Protein AF-A0A480A8G5-F1 (afdb_monomer_lite)

Foldseek 3Di:
DDDDDDDDDDDDDPPPPPPPDPDPPPPVVVVVVVVVVVVVVVVVVVVVVVVVVVVVVVVVVPPVVVVVVVVVVVVVVVVVVVVVVVVVVVVVVCLCPDPVNVQVCCCVPVVDHDPPDDDDDDDDPVVVVVVVVVPDD

Sequence (137 aa):
MNAFQPSKPPLQPPVKPTRTAPRPKKHLHQRSYQIMALETSAKITVNLVIITAAVSALSQLMPYHRLQQDKLREIRTEVKLMQGRVDDLRTEFSRNFDPSQANSIRQEQSYRFAPSQLPVVLINPDTKDTERSNSTP

pLDDT: mean 76.67, std 14.43, range [41.81, 97.88]

Radius of gyration: 59.33 Å; chains: 1; bounding box: 92×68×181 Å

Secondary structure (DSSP, 8-state):
-------PPP-PPP------PPP--HHHHHHHHHHHHHHHHHHHHHHHHHHHHHHHHHHHHHHHHHHHHHHHHHHHHHHHHHHHHHHHHHHHHHHHT-TTTHHHHHHHHH----TT--------GGGHHHHHTTS--

Organism: NCBI:txid531300

Structure (mmCIF, N/CA/C/O backbone):
data_AF-A0A480A8G5-F1
#
_entry.id   AF-A0A480A8G5-F1
#
loop_
_atom_site.group_PDB
_atom_site.id
_atom_site.type_symbol
_atom_site.label_atom_id
_atom_site.label_alt_id
_atom_site.label_comp_id
_atom_site.label_asym_id
_atom_site.label_entity_id
_atom_site.label_seq_id
_atom_site.pdbx_PDB_ins_code
_atom_site.Cartn_x
_atom_site.Cartn_y
_atom_site.Cartn_z
_atom_site.occupancy
_atom_site.B_iso_or_equiv
_atom_site.auth_seq_id
_atom_site.auth_comp_id
_atom_site.auth_asym_id
_atom_site.auth_atom_id
_atom_site.pdbx_PDB_model_num
ATOM 1 N N . MET A 1 1 ? 49.115 18.104 -123.033 1.00 42.91 1 MET A N 1
ATOM 2 C CA . MET A 1 1 ? 49.741 18.804 -121.892 1.00 42.91 1 MET A CA 1
ATOM 3 C C . MET A 1 1 ? 48.679 18.998 -120.814 1.00 42.91 1 MET A C 1
ATOM 5 O O . MET A 1 1 ? 47.657 19.597 -121.101 1.00 42.91 1 MET A O 1
ATOM 9 N N . ASN A 1 2 ? 48.926 18.399 -119.646 1.00 51.47 2 ASN A N 1
ATOM 10 C CA . ASN A 1 2 ? 48.391 18.646 -118.296 1.00 51.47 2 ASN A CA 1
ATOM 11 C C . ASN A 1 2 ? 46.869 18.757 -118.070 1.00 51.47 2 ASN A C 1
ATOM 13 O O . ASN A 1 2 ? 46.270 19.817 -118.216 1.00 51.47 2 ASN A O 1
ATOM 17 N N . ALA A 1 3 ? 46.290 17.665 -117.559 1.00 58.62 3 ALA A N 1
ATOM 18 C CA . ALA A 1 3 ? 45.042 17.673 -116.804 1.00 58.62 3 ALA A CA 1
ATOM 19 C C . ALA A 1 3 ? 45.349 18.015 -115.336 1.00 58.62 3 ALA A C 1
ATOM 21 O O . ALA A 1 3 ? 45.999 17.238 -114.638 1.00 58.62 3 ALA A O 1
ATOM 22 N N . PHE A 1 4 ? 44.902 19.179 -114.865 1.00 57.91 4 PHE A N 1
ATOM 23 C CA . PHE A 1 4 ? 44.980 19.533 -113.449 1.00 57.91 4 PHE A CA 1
ATOM 24 C C . PHE A 1 4 ? 43.796 18.908 -112.709 1.00 57.91 4 PHE A C 1
ATOM 26 O O . PHE A 1 4 ? 42.651 19.328 -112.852 1.00 57.91 4 PHE A O 1
ATOM 33 N N . GLN A 1 5 ? 44.087 17.863 -111.942 1.00 69.19 5 GLN A N 1
ATOM 34 C CA . GLN A 1 5 ? 43.155 17.224 -111.024 1.00 69.19 5 GLN A CA 1
ATOM 35 C C . GLN A 1 5 ? 43.094 18.066 -109.733 1.00 69.19 5 GLN A C 1
ATOM 37 O O . GLN A 1 5 ? 44.150 18.374 -109.177 1.00 69.19 5 GLN A O 1
ATOM 42 N N . PRO A 1 6 ? 41.911 18.473 -109.238 1.00 64.00 6 PRO A N 1
ATOM 43 C CA . PRO A 1 6 ? 41.821 19.254 -108.010 1.00 64.00 6 PRO A CA 1
ATOM 44 C C . PRO A 1 6 ? 42.151 18.374 -106.798 1.00 64.00 6 PRO A C 1
ATOM 46 O O . PRO A 1 6 ? 41.527 17.334 -106.572 1.00 64.00 6 PRO A O 1
ATOM 49 N N . SER A 1 7 ? 43.134 18.796 -106.004 1.00 60.53 7 SER A N 1
ATOM 50 C CA . SER A 1 7 ? 43.499 18.163 -104.740 1.00 60.53 7 SER A CA 1
ATOM 51 C C . SER A 1 7 ? 42.382 18.365 -103.712 1.00 60.53 7 SER A C 1
ATOM 53 O O . SER A 1 7 ? 42.146 19.459 -103.204 1.00 60.53 7 SER A O 1
ATOM 55 N N . LYS A 1 8 ? 41.663 17.282 -103.400 1.00 62.41 8 LYS A N 1
ATOM 56 C CA . LYS A 1 8 ? 40.734 17.224 -102.264 1.00 62.41 8 LYS A CA 1
ATOM 57 C C . LYS A 1 8 ? 41.528 17.428 -100.961 1.00 62.41 8 LYS A C 1
ATOM 59 O O . LYS A 1 8 ? 42.503 16.703 -100.756 1.00 62.41 8 LYS A O 1
ATOM 64 N N . PRO A 1 9 ? 41.131 18.349 -100.065 1.00 66.88 9 PRO A N 1
ATOM 65 C CA . PRO A 1 9 ? 41.756 18.450 -98.752 1.00 66.88 9 PRO A CA 1
ATOM 66 C C . PRO A 1 9 ? 41.458 17.180 -97.933 1.00 66.88 9 PRO A C 1
ATOM 68 O O . PRO A 1 9 ? 40.360 16.622 -98.053 1.00 66.88 9 PRO A O 1
ATOM 71 N N . PRO A 1 10 ? 42.402 16.692 -97.108 1.00 65.19 10 PRO A N 1
ATOM 72 C CA . PRO A 1 10 ? 42.164 15.510 -96.295 1.00 65.19 10 PRO A CA 1
ATOM 73 C C . PRO A 1 10 ? 41.097 15.814 -95.237 1.00 65.19 10 PRO A C 1
ATOM 75 O O . PRO A 1 10 ? 41.233 16.734 -94.431 1.00 65.19 10 PRO A O 1
ATOM 78 N N . LEU A 1 11 ? 40.026 15.019 -95.245 1.00 64.31 11 LEU A N 1
ATOM 79 C CA . LEU A 1 11 ? 39.023 14.985 -94.186 1.00 64.31 11 LEU A CA 1
ATOM 80 C C . LEU A 1 11 ? 39.702 14.523 -92.892 1.00 64.31 11 LEU A C 1
ATOM 82 O O . LEU A 1 11 ? 40.061 13.355 -92.751 1.00 64.31 11 LEU A O 1
ATOM 86 N N . GLN A 1 12 ? 39.889 15.448 -91.953 1.00 66.12 12 GLN A N 1
ATOM 87 C CA . GLN A 1 12 ? 40.293 15.109 -90.594 1.00 66.12 12 GLN A CA 1
ATOM 88 C C . GLN A 1 12 ? 39.174 14.269 -89.953 1.00 66.12 12 GLN A C 1
ATOM 90 O O . GLN A 1 12 ? 38.008 14.673 -90.008 1.00 66.12 12 GLN A O 1
ATOM 95 N N . PRO A 1 13 ? 39.476 13.102 -89.361 1.00 67.06 13 PRO A N 1
ATOM 96 C CA . PRO A 1 13 ? 38.468 12.341 -88.640 1.00 67.06 13 PRO A CA 1
ATOM 97 C C . PRO A 1 13 ? 37.995 13.145 -87.418 1.00 67.06 13 PRO A C 1
ATOM 99 O O . PRO A 1 13 ? 38.814 13.782 -86.750 1.00 67.06 13 PRO A O 1
ATOM 102 N N . PRO A 1 14 ? 36.692 13.125 -87.086 1.00 59.59 14 PRO A N 1
ATOM 103 C CA . PRO A 1 14 ? 36.190 13.821 -85.913 1.00 59.59 14 PRO A CA 1
ATOM 104 C C . PRO A 1 14 ? 36.832 13.223 -84.659 1.00 59.59 14 PRO A C 1
ATOM 106 O O . PRO A 1 14 ? 36.701 12.026 -84.385 1.00 59.59 14 PRO A O 1
ATOM 109 N N . VAL A 1 15 ? 37.529 14.064 -83.892 1.00 65.25 15 VAL A N 1
ATOM 110 C CA . VAL A 1 15 ? 38.024 13.725 -82.556 1.00 65.25 15 VAL A CA 1
ATOM 111 C C . VAL A 1 15 ? 36.802 13.393 -81.704 1.00 65.25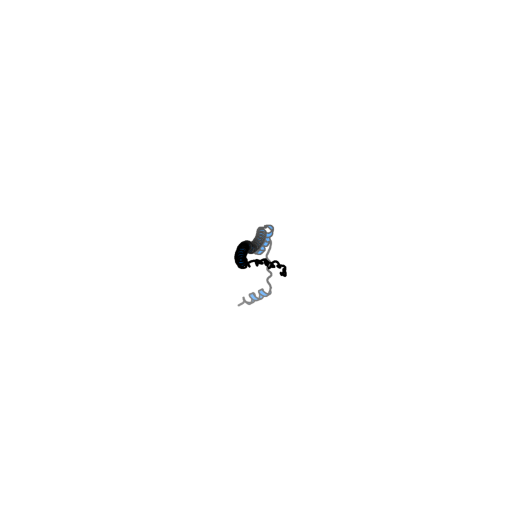 15 VAL A C 1
ATOM 113 O O . VAL A 1 15 ? 36.029 14.269 -81.318 1.00 65.25 15 VAL A O 1
ATOM 116 N N . LYS A 1 16 ? 36.577 12.098 -81.468 1.00 64.75 16 LYS A N 1
ATOM 117 C CA . LYS A 1 16 ? 35.507 11.621 -80.592 1.00 64.75 16 LYS A CA 1
ATOM 118 C C . LYS A 1 16 ? 35.736 12.225 -79.202 1.00 64.75 16 LYS A C 1
ATOM 120 O O . LYS A 1 16 ? 36.847 12.090 -78.687 1.00 64.75 16 LYS A O 1
ATOM 125 N N . PRO A 1 17 ? 34.731 12.841 -78.557 1.00 60.56 17 PRO A N 1
ATOM 126 C CA . PRO A 1 17 ? 34.866 13.201 -77.158 1.00 60.56 17 PRO A CA 1
ATOM 127 C C . PRO A 1 17 ? 35.022 11.901 -76.372 1.00 60.56 17 PRO A C 1
ATOM 129 O O . PRO A 1 17 ? 34.110 11.070 -76.328 1.00 60.56 17 PRO A O 1
ATOM 132 N N . THR A 1 18 ? 36.197 11.697 -75.784 1.00 59.97 18 THR A N 1
ATOM 133 C CA . THR A 1 18 ? 36.427 10.628 -74.818 1.00 59.97 18 THR A CA 1
ATOM 134 C C . THR A 1 18 ? 35.454 10.851 -73.667 1.00 59.97 18 THR A C 1
ATOM 136 O O . THR A 1 18 ? 35.682 11.692 -72.801 1.00 59.97 18 THR A O 1
ATOM 139 N N . ARG A 1 19 ? 34.324 10.133 -73.675 1.00 61.38 19 ARG A N 1
ATOM 140 C CA . ARG A 1 19 ? 33.418 10.054 -72.529 1.00 61.38 19 ARG A CA 1
ATOM 141 C C . ARG A 1 19 ? 34.216 9.455 -71.379 1.00 61.38 19 ARG A C 1
ATOM 143 O O . ARG A 1 19 ? 34.440 8.247 -71.332 1.00 61.38 19 ARG A O 1
ATOM 150 N N . THR A 1 20 ? 34.651 10.301 -70.457 1.00 63.09 20 THR A N 1
ATOM 151 C CA . THR A 1 20 ? 35.141 9.871 -69.155 1.00 63.09 20 THR A CA 1
ATOM 152 C C . THR A 1 20 ? 33.960 9.244 -68.424 1.00 63.09 20 THR A C 1
ATOM 154 O O . THR A 1 20 ? 33.071 9.924 -67.916 1.00 63.09 20 THR A O 1
ATOM 157 N N . ALA A 1 21 ? 33.888 7.914 -68.441 1.00 66.19 21 ALA A N 1
ATOM 158 C CA . ALA A 1 21 ? 32.915 7.196 -67.635 1.00 66.19 21 ALA A CA 1
ATOM 159 C C . ALA A 1 21 ? 33.125 7.592 -66.159 1.00 66.19 21 ALA A C 1
ATOM 161 O O . ALA A 1 21 ? 34.271 7.581 -65.692 1.00 66.19 21 ALA A O 1
ATOM 162 N N . PRO A 1 22 ? 32.068 7.962 -65.410 1.00 62.22 22 PRO A N 1
ATOM 163 C CA . PRO A 1 22 ? 32.210 8.273 -63.998 1.00 62.22 22 PRO A CA 1
ATOM 164 C C . PRO A 1 22 ? 32.736 7.029 -63.282 1.00 62.22 22 PRO A C 1
ATOM 166 O O . PRO A 1 22 ? 32.098 5.976 -63.268 1.00 62.22 22 PRO A O 1
ATOM 169 N N .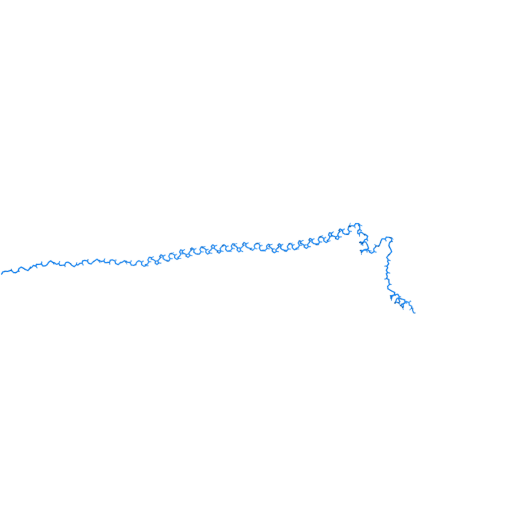 ARG A 1 23 ? 33.939 7.141 -62.713 1.00 64.25 23 ARG A N 1
ATOM 170 C CA . ARG A 1 23 ? 34.580 6.062 -61.958 1.00 64.25 23 ARG A CA 1
ATOM 171 C C . ARG A 1 23 ? 33.649 5.665 -60.804 1.00 64.25 23 ARG A C 1
ATOM 173 O O . ARG A 1 23 ? 33.354 6.523 -59.968 1.00 64.25 23 ARG A O 1
ATOM 180 N N . PRO A 1 24 ? 33.184 4.406 -60.718 1.00 60.78 24 PRO A N 1
ATOM 181 C CA . PRO A 1 24 ? 32.256 4.001 -59.675 1.00 60.78 24 PRO A CA 1
ATOM 182 C C . PRO A 1 24 ? 32.975 4.041 -58.324 1.00 60.78 24 P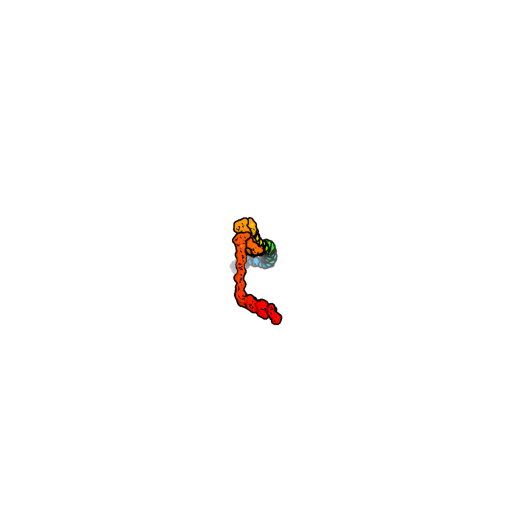RO A C 1
ATOM 184 O O . PRO A 1 24 ? 33.769 3.163 -57.993 1.00 60.78 24 PRO A O 1
ATOM 187 N N . LYS A 1 25 ? 32.692 5.065 -57.514 1.00 61.50 25 LYS A N 1
ATOM 188 C CA . LYS A 1 25 ? 33.157 5.172 -56.123 1.00 61.50 25 LYS A CA 1
ATOM 189 C C . LYS A 1 25 ? 32.347 4.231 -55.211 1.00 61.50 25 LYS A C 1
ATOM 191 O O . LYS A 1 25 ? 31.800 4.653 -54.200 1.00 61.50 25 LYS A O 1
ATOM 196 N N . LYS A 1 26 ? 32.241 2.944 -55.562 1.00 61.88 26 LYS A N 1
ATOM 197 C CA . LYS A 1 26 ? 31.426 1.954 -54.825 1.00 61.88 26 LYS A CA 1
ATOM 198 C C . LYS A 1 26 ? 31.937 1.701 -53.398 1.00 61.88 26 LYS A C 1
ATOM 200 O O . LYS A 1 26 ? 31.148 1.453 -52.495 1.00 61.88 26 LYS A O 1
ATOM 205 N N . HIS A 1 27 ? 33.246 1.809 -53.177 1.00 62.31 27 HIS A N 1
ATOM 206 C CA . HIS A 1 27 ? 33.885 1.400 -51.918 1.00 62.31 27 HIS A CA 1
ATOM 207 C C . HIS A 1 27 ? 33.799 2.449 -50.796 1.00 62.31 27 HIS A C 1
ATOM 209 O O . HIS A 1 27 ? 33.887 2.098 -49.621 1.00 62.31 27 HIS A O 1
ATOM 215 N N . LEU A 1 28 ? 33.605 3.729 -51.138 1.00 66.62 28 LEU A N 1
ATOM 216 C CA . LEU A 1 28 ? 33.465 4.798 -50.140 1.00 66.62 28 LEU A CA 1
ATOM 217 C C . LEU A 1 28 ? 32.123 4.700 -49.408 1.00 66.62 28 LEU A C 1
ATOM 219 O O . LEU A 1 28 ? 32.080 4.836 -48.189 1.00 66.62 28 LEU A O 1
ATOM 223 N N . HIS A 1 29 ? 31.054 4.376 -50.141 1.00 68.12 29 HIS A N 1
ATOM 224 C CA . HIS A 1 29 ? 29.723 4.203 -49.565 1.00 68.12 29 HIS A CA 1
ATOM 225 C C . HIS A 1 29 ? 29.651 3.006 -48.610 1.00 68.12 29 HIS A C 1
ATOM 227 O O . HIS A 1 29 ? 29.019 3.082 -47.565 1.00 68.12 29 HIS A O 1
ATOM 233 N N . GLN A 1 30 ? 30.343 1.905 -48.913 1.00 74.31 30 GLN A N 1
ATOM 234 C CA . GLN A 1 30 ? 30.326 0.727 -48.043 1.00 74.31 30 GLN A CA 1
ATOM 235 C C . GLN A 1 30 ? 30.956 1.011 -46.670 1.00 74.31 30 GLN A C 1
ATOM 237 O O . GLN A 1 30 ? 30.391 0.625 -45.648 1.00 74.31 30 GLN A O 1
ATOM 242 N N . ARG A 1 31 ? 32.078 1.747 -46.630 1.00 76.56 31 ARG A N 1
ATOM 243 C CA . ARG A 1 31 ? 32.671 2.200 -45.361 1.00 76.56 31 ARG A CA 1
ATOM 244 C C . ARG A 1 31 ? 31.780 3.211 -44.640 1.00 76.56 31 ARG A C 1
ATOM 246 O O . ARG A 1 31 ? 31.648 3.111 -43.425 1.00 76.56 31 ARG A O 1
ATOM 253 N N . SER A 1 32 ? 31.128 4.134 -45.353 1.00 81.62 32 SER A N 1
ATOM 254 C CA . SER A 1 32 ? 30.213 5.085 -44.706 1.00 81.62 32 SER A CA 1
ATOM 255 C C . SER A 1 32 ? 28.998 4.394 -44.088 1.00 81.62 32 SER A C 1
ATOM 257 O O . SER A 1 32 ? 28.608 4.758 -42.986 1.00 81.62 32 SER A O 1
ATOM 259 N N . TYR A 1 33 ? 28.437 3.364 -44.733 1.00 85.81 33 TYR A N 1
ATOM 260 C CA . TYR A 1 33 ? 27.341 2.576 -44.154 1.00 85.81 33 TYR A CA 1
ATOM 261 C C . TYR A 1 33 ? 27.777 1.787 -42.916 1.00 85.81 33 TYR A C 1
ATOM 263 O O . TYR A 1 33 ? 27.018 1.716 -41.956 1.00 85.81 33 TYR A O 1
ATOM 271 N N . GLN A 1 34 ? 28.995 1.235 -42.898 1.00 85.69 34 GLN A N 1
ATOM 272 C CA . GLN A 1 34 ? 29.530 0.558 -41.710 1.00 85.69 34 GLN A CA 1
ATOM 273 C C . GLN A 1 34 ? 29.708 1.526 -40.534 1.00 85.69 34 GLN A C 1
ATOM 275 O O . GLN A 1 34 ? 29.310 1.211 -39.416 1.00 85.69 34 GLN A O 1
ATOM 280 N N . ILE A 1 35 ? 30.248 2.721 -40.794 1.00 88.62 35 ILE A N 1
ATOM 281 C CA . ILE A 1 35 ? 30.414 3.766 -39.773 1.00 88.62 35 ILE A CA 1
ATOM 282 C C . ILE A 1 35 ? 29.044 4.246 -39.272 1.00 88.62 35 ILE A C 1
ATOM 284 O O . ILE A 1 35 ? 28.830 4.336 -38.066 1.00 88.62 35 ILE A O 1
ATOM 288 N N . MET A 1 36 ? 28.091 4.467 -40.182 1.00 89.94 36 MET A N 1
ATOM 289 C CA . MET A 1 36 ? 26.719 4.865 -39.852 1.00 89.94 36 MET A CA 1
ATOM 290 C C . MET A 1 36 ? 25.985 3.798 -39.028 1.00 89.94 36 MET A C 1
ATOM 292 O O . MET A 1 36 ? 25.273 4.128 -38.079 1.00 89.94 36 MET A O 1
ATOM 296 N N . ALA A 1 37 ? 26.159 2.517 -39.361 1.00 91.69 37 ALA A N 1
ATOM 297 C CA . ALA A 1 37 ? 25.572 1.409 -38.613 1.00 91.69 37 ALA A CA 1
ATOM 298 C C . ALA A 1 37 ? 26.162 1.313 -37.200 1.00 91.69 37 ALA A C 1
ATOM 300 O O . ALA A 1 37 ? 25.411 1.141 -36.241 1.00 91.69 37 ALA A O 1
ATOM 301 N N . LEU A 1 38 ? 27.480 1.492 -37.059 1.00 94.94 38 LEU A N 1
ATOM 302 C CA . LEU A 1 38 ? 28.151 1.494 -35.760 1.00 94.94 38 LEU A CA 1
ATOM 303 C C . LEU A 1 38 ? 27.648 2.655 -34.895 1.00 94.94 38 LEU A C 1
ATOM 305 O O . LEU A 1 38 ? 27.219 2.431 -33.764 1.00 94.94 38 LEU A O 1
ATOM 309 N N . GLU A 1 39 ? 27.583 3.865 -35.448 1.00 92.31 39 GLU A N 1
ATOM 310 C CA . GLU A 1 39 ? 27.037 5.034 -34.753 1.00 92.31 39 GLU A CA 1
ATOM 311 C C . GLU A 1 39 ? 25.578 4.818 -34.324 1.00 92.31 39 GLU A C 1
ATOM 313 O O . GLU A 1 39 ? 25.207 5.091 -33.182 1.00 92.31 39 GLU A O 1
ATOM 318 N N . THR A 1 40 ? 24.747 4.280 -35.216 1.00 95.25 40 THR A N 1
ATOM 319 C CA . THR A 1 40 ? 23.335 4.009 -34.918 1.00 95.25 40 THR A CA 1
ATOM 320 C C . THR A 1 40 ? 23.195 2.943 -33.831 1.00 95.25 40 THR A C 1
ATOM 322 O O . THR A 1 40 ? 22.406 3.115 -32.904 1.00 95.25 40 THR A O 1
ATOM 325 N N . SER A 1 41 ? 23.996 1.876 -33.880 1.00 95.50 41 SER A N 1
ATOM 326 C CA . SER A 1 41 ? 23.998 0.829 -32.852 1.00 95.50 41 SER A CA 1
ATOM 327 C C . SER A 1 41 ? 24.446 1.355 -31.487 1.00 95.50 41 SER A C 1
ATOM 329 O O . SER A 1 41 ? 23.857 0.992 -30.467 1.00 95.50 41 SER A O 1
ATOM 331 N N . ALA A 1 42 ? 25.416 2.275 -31.462 1.00 95.94 42 ALA A N 1
ATOM 332 C CA . ALA A 1 42 ? 25.845 2.944 -30.242 1.00 95.94 42 ALA A CA 1
ATOM 333 C C . ALA A 1 42 ? 24.718 3.821 -29.675 1.00 95.94 42 ALA A C 1
ATOM 335 O O . ALA A 1 42 ? 24.393 3.707 -28.494 1.00 95.94 42 ALA A O 1
ATOM 336 N N . LYS A 1 43 ? 24.054 4.625 -30.520 1.00 96.25 43 LYS A N 1
ATOM 337 C CA . LYS A 1 43 ? 22.896 5.447 -30.117 1.00 96.25 43 LYS A CA 1
ATOM 338 C C . LYS A 1 43 ? 21.758 4.597 -29.542 1.00 96.25 43 LYS A C 1
ATOM 340 O O . LYS A 1 43 ? 21.206 4.940 -28.499 1.00 96.25 43 LYS A O 1
ATOM 345 N N . ILE A 1 44 ? 21.434 3.472 -30.185 1.00 97.00 44 ILE A N 1
ATOM 346 C CA . ILE A 1 44 ? 20.404 2.538 -29.705 1.00 97.00 44 ILE A CA 1
ATOM 347 C C . ILE A 1 44 ? 20.812 1.927 -28.363 1.00 97.00 44 ILE A C 1
ATOM 349 O O . ILE A 1 44 ? 20.004 1.910 -27.438 1.00 97.00 44 ILE A O 1
ATOM 353 N N . THR A 1 45 ? 22.060 1.471 -28.235 1.00 97.75 45 THR A N 1
ATOM 354 C CA . THR A 1 45 ? 22.579 0.878 -26.993 1.00 97.75 45 THR A CA 1
ATOM 355 C C . THR A 1 45 ? 22.475 1.854 -25.825 1.00 97.75 45 THR A C 1
ATOM 357 O O . THR A 1 45 ? 21.987 1.479 -24.763 1.00 97.75 45 THR A O 1
ATOM 360 N N . VAL A 1 46 ? 22.861 3.118 -26.020 1.00 97.25 46 VAL A N 1
ATOM 361 C CA . VAL A 1 46 ? 22.747 4.152 -24.977 1.00 97.25 46 VAL A CA 1
ATOM 362 C C . VAL A 1 46 ? 21.292 4.336 -24.544 1.00 97.25 46 VAL A C 1
ATOM 364 O O . VAL A 1 46 ? 21.003 4.311 -23.349 1.00 97.25 46 VAL A O 1
ATOM 367 N N . ASN A 1 47 ? 20.359 4.447 -25.493 1.00 97.06 47 ASN A N 1
ATOM 368 C CA . ASN A 1 47 ? 18.937 4.572 -25.167 1.00 97.06 47 ASN A CA 1
ATOM 369 C C . ASN A 1 47 ? 18.406 3.337 -24.426 1.00 97.06 47 ASN A C 1
ATOM 371 O O . ASN A 1 47 ? 17.638 3.478 -23.477 1.00 97.06 47 ASN A O 1
ATOM 375 N N . LEU A 1 48 ? 18.843 2.136 -24.811 1.00 97.38 48 LEU A N 1
ATOM 376 C CA . LEU A 1 48 ? 18.468 0.897 -24.134 1.00 97.38 48 LEU A CA 1
ATOM 377 C C . LEU A 1 48 ? 18.962 0.880 -22.682 1.00 97.38 48 LEU A C 1
ATOM 379 O O . LEU A 1 48 ? 18.210 0.504 -21.783 1.00 97.38 48 LEU A O 1
ATOM 383 N N . VAL A 1 49 ? 20.195 1.332 -22.438 1.00 97.88 49 VAL A N 1
ATOM 384 C CA . VAL A 1 49 ? 20.757 1.462 -21.086 1.00 97.88 49 VAL A CA 1
ATOM 385 C C . VAL A 1 49 ? 19.938 2.448 -20.253 1.00 97.88 49 VAL A C 1
ATOM 387 O O . VAL A 1 49 ? 19.577 2.121 -19.125 1.00 97.88 49 VAL A O 1
ATOM 390 N N . ILE A 1 50 ? 19.575 3.610 -20.808 1.00 97.19 50 ILE A N 1
ATOM 391 C CA . ILE A 1 50 ? 18.755 4.615 -20.109 1.00 97.19 50 ILE A CA 1
ATOM 392 C C . ILE A 1 50 ? 17.369 4.054 -19.770 1.00 97.19 50 ILE A C 1
ATOM 394 O O . ILE A 1 50 ? 16.922 4.188 -18.632 1.00 97.19 50 ILE A O 1
ATOM 398 N N . ILE A 1 51 ? 16.702 3.389 -20.720 1.00 97.19 51 ILE A N 1
ATOM 399 C CA . ILE A 1 51 ? 15.393 2.757 -20.491 1.00 97.19 51 ILE A CA 1
ATOM 400 C C . ILE A 1 51 ? 15.505 1.690 -19.402 1.00 97.19 51 ILE A C 1
ATOM 402 O O . ILE A 1 51 ? 14.689 1.659 -18.485 1.00 97.19 51 ILE A O 1
ATOM 406 N N . THR A 1 52 ? 16.535 0.847 -19.461 1.00 96.38 52 THR A N 1
ATOM 407 C CA . THR A 1 52 ? 16.755 -0.215 -18.469 1.00 96.38 52 THR A CA 1
ATOM 408 C C . THR A 1 52 ? 17.005 0.372 -17.080 1.00 96.38 52 THR A C 1
ATOM 410 O O . THR A 1 52 ? 16.410 -0.084 -16.106 1.00 96.38 52 THR A O 1
ATOM 413 N N . ALA A 1 53 ? 17.820 1.426 -16.980 1.00 95.31 53 ALA A N 1
ATOM 414 C CA . ALA A 1 53 ? 18.059 2.139 -15.729 1.00 95.31 53 ALA A CA 1
ATOM 415 C C . ALA A 1 53 ? 16.774 2.783 -15.184 1.00 95.31 53 ALA A C 1
ATOM 417 O O . ALA A 1 53 ? 16.488 2.663 -13.995 1.00 95.31 53 ALA A O 1
ATOM 418 N N . ALA A 1 54 ? 15.963 3.403 -16.046 1.00 94.81 54 ALA A N 1
ATOM 419 C CA . ALA A 1 54 ? 14.682 3.989 -15.663 1.00 94.81 54 ALA A CA 1
ATOM 420 C C . ALA A 1 54 ? 13.691 2.927 -15.158 1.00 94.81 54 ALA A C 1
ATOM 422 O O . ALA A 1 54 ? 13.089 3.099 -14.100 1.00 94.81 54 ALA A O 1
ATOM 423 N N . VAL A 1 55 ? 13.560 1.798 -15.863 1.00 94.38 55 VAL A N 1
ATOM 424 C CA . VAL A 1 55 ? 12.714 0.669 -15.439 1.00 94.38 55 VAL A CA 1
ATOM 425 C C . VAL A 1 55 ? 13.214 0.075 -14.122 1.00 94.38 55 VAL A C 1
ATOM 427 O O . VAL A 1 55 ? 12.401 -0.213 -13.243 1.00 94.38 55 VAL A O 1
ATOM 430 N N . SER A 1 56 ? 14.530 -0.063 -13.944 1.00 90.25 56 SER A N 1
ATOM 431 C CA . SER A 1 56 ? 15.131 -0.527 -12.689 1.00 90.25 56 SER A CA 1
ATOM 432 C C . SER A 1 56 ? 14.831 0.430 -11.535 1.00 90.25 56 SER A C 1
ATOM 434 O O . SER A 1 56 ? 14.402 -0.009 -10.470 1.00 90.25 56 SER A O 1
ATOM 436 N N . ALA A 1 57 ? 14.991 1.738 -11.749 1.00 89.00 57 ALA A N 1
ATOM 437 C CA . ALA A 1 57 ? 14.690 2.756 -10.747 1.00 89.00 57 ALA A CA 1
ATOM 438 C C . ALA A 1 57 ? 13.201 2.755 -10.365 1.00 89.00 57 ALA A C 1
ATOM 440 O O . ALA A 1 57 ? 12.867 2.774 -9.182 1.00 89.00 57 ALA A O 1
ATOM 441 N N . LEU A 1 58 ? 12.296 2.650 -11.343 1.00 86.38 58 LEU A N 1
ATOM 442 C CA . LEU A 1 58 ? 10.854 2.530 -11.097 1.00 86.38 58 LEU A CA 1
ATOM 443 C C . LEU A 1 58 ? 10.500 1.235 -10.355 1.00 86.38 58 LEU A C 1
ATOM 445 O O . LEU A 1 58 ? 9.667 1.249 -9.447 1.00 86.38 58 LEU A O 1
ATOM 449 N N . SER A 1 59 ? 11.156 0.128 -10.703 1.00 82.25 59 SER A N 1
ATOM 450 C CA . SER A 1 59 ? 10.972 -1.168 -10.040 1.00 82.25 59 SER A CA 1
ATOM 451 C C . SER A 1 59 ? 11.477 -1.153 -8.601 1.00 82.25 59 SER A C 1
ATOM 453 O O . SER A 1 59 ? 10.904 -1.836 -7.761 1.00 82.25 59 SER A O 1
ATOM 455 N N . GLN A 1 60 ? 12.505 -0.357 -8.296 1.00 77.12 60 GLN A N 1
ATOM 456 C CA . GLN A 1 60 ? 12.986 -0.147 -6.932 1.00 77.12 60 GLN A CA 1
ATOM 457 C C . GLN A 1 60 ? 12.125 0.861 -6.153 1.00 77.12 60 GLN A C 1
ATOM 459 O O . GLN A 1 60 ? 12.006 0.738 -4.938 1.00 77.12 60 GLN A O 1
ATOM 464 N N . LEU A 1 61 ? 11.469 1.810 -6.830 1.00 73.19 61 LEU A N 1
ATOM 465 C CA . LEU A 1 61 ? 10.591 2.807 -6.207 1.00 73.19 61 LEU A CA 1
ATOM 466 C C . LEU A 1 61 ? 9.228 2.228 -5.786 1.00 73.19 61 LEU A C 1
ATOM 468 O O . LEU A 1 61 ? 8.728 2.518 -4.701 1.00 73.19 61 LEU A O 1
ATOM 472 N N . MET A 1 62 ? 8.624 1.381 -6.623 1.00 63.44 62 MET A N 1
ATOM 473 C CA . MET A 1 62 ? 7.299 0.797 -6.371 1.00 63.44 62 MET A CA 1
ATOM 474 C C . MET A 1 62 ? 7.142 -0.056 -5.086 1.00 63.44 62 MET A C 1
ATOM 476 O O . MET A 1 62 ? 6.088 0.047 -4.448 1.00 63.44 62 MET A O 1
ATOM 480 N N . PRO A 1 63 ? 8.105 -0.906 -4.670 1.00 66.19 63 PRO A N 1
ATOM 481 C CA . PRO A 1 63 ? 7.901 -1.836 -3.557 1.00 66.19 63 PRO A CA 1
ATOM 482 C C . PRO A 1 63 ? 7.801 -1.153 -2.190 1.00 66.19 63 PRO A C 1
ATOM 484 O O . PRO A 1 63 ? 7.130 -1.688 -1.306 1.00 66.19 63 PRO A O 1
ATOM 487 N N . TYR A 1 64 ? 8.381 0.039 -2.014 1.00 59.94 64 TYR A N 1
ATOM 488 C CA . TYR A 1 64 ? 8.327 0.757 -0.735 1.00 59.94 64 TYR A CA 1
ATOM 489 C C . TYR A 1 64 ? 6.902 1.149 -0.336 1.00 59.94 64 TYR A C 1
ATOM 491 O O . TYR A 1 64 ? 6.559 1.115 0.845 1.00 59.94 64 TYR A O 1
ATOM 499 N N . HIS A 1 65 ? 6.045 1.454 -1.311 1.00 60.22 65 HIS A N 1
ATOM 500 C CA . HIS A 1 65 ? 4.671 1.869 -1.038 1.00 60.22 65 HIS A CA 1
ATOM 501 C C . HIS A 1 65 ? 3.714 0.693 -0.831 1.00 60.22 65 HIS A C 1
ATOM 503 O O . HIS A 1 65 ? 2.770 0.812 -0.052 1.00 60.22 65 HIS A O 1
ATOM 509 N N . ARG A 1 66 ? 3.954 -0.455 -1.479 1.00 59.81 66 ARG A N 1
ATOM 510 C CA . ARG A 1 66 ? 3.083 -1.635 -1.330 1.00 59.81 66 ARG A CA 1
ATOM 511 C C . ARG A 1 66 ? 3.243 -2.300 0.035 1.00 59.81 66 ARG A C 1
ATOM 513 O O . ARG A 1 66 ? 2.242 -2.554 0.694 1.00 59.81 66 ARG A O 1
ATOM 520 N N . LEU A 1 67 ? 4.480 -2.479 0.505 1.00 61.06 67 LEU A N 1
ATOM 521 C CA . LEU A 1 67 ? 4.745 -3.101 1.809 1.00 61.06 67 LEU A CA 1
ATOM 522 C C . LEU A 1 67 ? 4.173 -2.275 2.978 1.00 61.06 67 LEU A C 1
ATOM 524 O O . LEU A 1 67 ? 3.744 -2.818 3.994 1.00 61.06 67 LEU A O 1
ATOM 528 N N . GLN A 1 68 ? 4.127 -0.949 2.828 1.00 59.41 68 GLN A N 1
ATOM 529 C CA . GLN A 1 68 ? 3.552 -0.060 3.837 1.00 59.41 68 GLN A CA 1
ATOM 530 C C . GLN A 1 68 ? 2.026 -0.178 3.931 1.00 59.41 68 GLN A C 1
ATOM 532 O O . GLN A 1 68 ? 1.482 -0.039 5.024 1.00 59.41 68 GLN A O 1
ATOM 537 N N . GLN A 1 69 ? 1.323 -0.451 2.829 1.00 62.50 69 GLN A N 1
ATOM 538 C CA . GLN A 1 69 ? -0.141 -0.536 2.836 1.00 62.50 69 GLN A CA 1
ATOM 539 C C . GLN A 1 69 ? -0.660 -1.756 3.601 1.00 62.50 69 GLN A C 1
ATOM 541 O O . GLN A 1 69 ? -1.638 -1.625 4.341 1.00 62.50 69 GLN A O 1
ATOM 546 N N . ASP A 1 70 ? 0.011 -2.902 3.485 1.00 66.69 70 ASP A N 1
ATOM 547 C CA . ASP A 1 70 ? -0.368 -4.110 4.226 1.00 66.69 70 ASP A CA 1
ATOM 548 C C . ASP A 1 70 ? -0.128 -3.932 5.728 1.00 66.69 70 ASP A C 1
ATOM 550 O O . ASP A 1 70 ? -1.029 -4.172 6.533 1.00 66.69 70 ASP A O 1
ATOM 554 N N . LYS A 1 71 ? 1.025 -3.363 6.105 1.00 74.19 71 LYS A N 1
ATOM 555 C CA . LYS A 1 71 ? 1.332 -3.049 7.507 1.00 74.19 71 LYS A CA 1
ATOM 556 C C . LYS A 1 71 ? 0.353 -2.031 8.102 1.00 74.19 71 LYS A C 1
ATOM 558 O O . LYS A 1 71 ? -0.065 -2.154 9.249 1.00 74.19 71 LYS A O 1
ATOM 563 N N . LEU A 1 72 ? -0.057 -1.029 7.321 1.00 77.00 72 LEU A N 1
ATOM 564 C CA . LEU A 1 72 ? -1.075 -0.064 7.745 1.00 77.00 72 LEU A CA 1
ATOM 565 C C . LEU A 1 72 ? -2.449 -0.716 7.930 1.00 77.00 72 LEU A C 1
ATOM 567 O O . LEU A 1 72 ? -3.203 -0.292 8.807 1.00 77.00 72 LEU A O 1
ATOM 571 N N . ARG A 1 73 ? -2.796 -1.724 7.124 1.00 74.94 73 ARG A N 1
ATOM 572 C CA . ARG A 1 73 ? -4.058 -2.461 7.262 1.00 74.94 73 ARG A CA 1
ATOM 573 C C . ARG A 1 73 ? -4.067 -3.318 8.526 1.00 74.94 73 ARG A C 1
ATOM 575 O O . ARG A 1 73 ? -5.067 -3.312 9.243 1.00 74.94 73 ARG A O 1
ATOM 582 N N . GLU A 1 74 ? -2.959 -3.989 8.817 1.00 80.81 74 GLU A N 1
ATOM 583 C CA . GLU A 1 74 ? -2.778 -4.776 10.038 1.00 80.81 74 GLU A CA 1
ATOM 584 C C . GLU A 1 74 ? -2.890 -3.895 11.290 1.00 80.81 74 GLU A C 1
ATOM 586 O O . GLU A 1 74 ? -3.790 -4.104 12.103 1.00 80.81 74 GLU A O 1
ATOM 591 N N . ILE A 1 75 ? -2.097 -2.817 11.369 1.00 83.69 75 ILE A N 1
ATOM 592 C CA . ILE A 1 75 ? -2.114 -1.883 12.508 1.00 83.69 75 ILE A CA 1
ATOM 593 C C . ILE A 1 75 ? -3.505 -1.267 12.703 1.00 83.69 75 ILE A C 1
ATOM 595 O O . ILE A 1 75 ? -3.993 -1.176 13.826 1.00 83.69 75 ILE A O 1
ATOM 599 N N . ARG A 1 76 ? -4.192 -0.855 11.626 1.00 78.06 76 ARG A N 1
ATOM 600 C CA . ARG A 1 76 ? -5.558 -0.306 11.735 1.00 78.06 76 ARG A CA 1
ATOM 601 C C . ARG A 1 76 ? -6.548 -1.316 12.306 1.00 78.06 76 ARG A C 1
ATOM 603 O O . ARG A 1 76 ? -7.455 -0.924 13.037 1.00 78.06 76 ARG A O 1
ATOM 610 N N . THR A 1 77 ? -6.395 -2.588 11.953 1.00 87.38 77 THR A N 1
ATOM 611 C CA . THR A 1 77 ? -7.272 -3.655 12.442 1.00 87.38 77 THR A CA 1
ATOM 612 C C . THR A 1 77 ? -7.011 -3.919 13.920 1.00 87.38 77 THR A C 1
ATOM 614 O O . THR A 1 77 ? -7.956 -3.971 14.705 1.00 87.38 77 THR A O 1
ATOM 617 N N . GLU A 1 78 ? -5.742 -3.994 14.317 1.00 88.81 78 GLU A N 1
ATOM 618 C CA . GLU A 1 78 ? -5.340 -4.186 15.711 1.00 88.81 78 GLU A CA 1
ATOM 619 C C . GLU A 1 78 ? -5.788 -3.023 16.606 1.00 88.81 78 GLU A C 1
ATOM 621 O O . GLU A 1 78 ? -6.424 -3.248 17.636 1.00 88.81 78 GLU A O 1
ATOM 626 N N . VAL A 1 79 ? -5.576 -1.776 16.170 1.00 93.56 79 VAL A N 1
ATOM 627 C CA . VAL A 1 79 ? -6.050 -0.580 16.887 1.00 93.56 79 VAL A CA 1
ATOM 628 C C . VAL A 1 79 ? -7.568 -0.604 17.050 1.00 93.56 79 VAL A C 1
ATOM 630 O O . VAL A 1 79 ? -8.069 -0.312 18.132 1.00 93.56 79 VAL A O 1
ATOM 633 N N . LYS A 1 80 ? -8.320 -0.992 16.012 1.00 91.06 80 LYS A N 1
ATOM 634 C CA . LYS A 1 80 ? -9.785 -1.076 16.091 1.00 91.06 80 LYS A CA 1
ATOM 635 C C . LYS A 1 80 ? -10.250 -2.145 17.084 1.00 91.06 80 LYS A C 1
ATOM 637 O O . LYS A 1 80 ? -11.206 -1.909 17.820 1.00 91.06 80 LYS A O 1
ATOM 642 N N . LEU A 1 81 ? -9.577 -3.295 17.127 1.00 93.62 81 LEU A N 1
ATOM 643 C CA . LEU A 1 81 ? -9.867 -4.356 18.095 1.00 93.62 81 LEU A CA 1
ATOM 644 C C . LEU A 1 81 ? -9.552 -3.918 19.528 1.00 93.62 81 LEU A C 1
ATOM 646 O O . LEU A 1 81 ? -10.359 -4.142 20.427 1.00 93.62 81 LEU A O 1
ATOM 650 N N . MET A 1 82 ? -8.404 -3.273 19.748 1.00 93.69 82 MET A N 1
ATOM 651 C CA . MET A 1 82 ? -8.039 -2.733 21.059 1.00 93.69 82 MET A CA 1
ATOM 652 C C . MET A 1 82 ? -8.993 -1.631 21.510 1.00 93.69 82 MET A C 1
ATOM 654 O O . MET A 1 82 ? -9.390 -1.637 22.670 1.00 93.69 82 MET A O 1
ATOM 658 N N . GLN A 1 83 ? -9.409 -0.737 20.610 1.00 92.50 83 GLN A N 1
ATOM 659 C CA . GLN A 1 83 ? -10.381 0.307 20.933 1.00 92.50 83 GLN A CA 1
ATOM 660 C C . GLN A 1 83 ? -11.707 -0.299 21.403 1.00 92.50 83 GLN A C 1
ATOM 662 O O . GLN A 1 83 ? -12.203 0.097 22.450 1.00 92.50 83 GLN A O 1
ATOM 667 N N . GLY A 1 84 ? -12.223 -1.314 20.698 1.00 93.81 84 GLY A N 1
ATOM 668 C CA . GLY A 1 84 ? -13.428 -2.031 21.127 1.00 93.81 84 GLY A CA 1
ATOM 669 C C . GLY A 1 84 ? -13.270 -2.659 22.513 1.00 93.81 84 GLY A C 1
ATOM 670 O O . GLY A 1 84 ? -14.107 -2.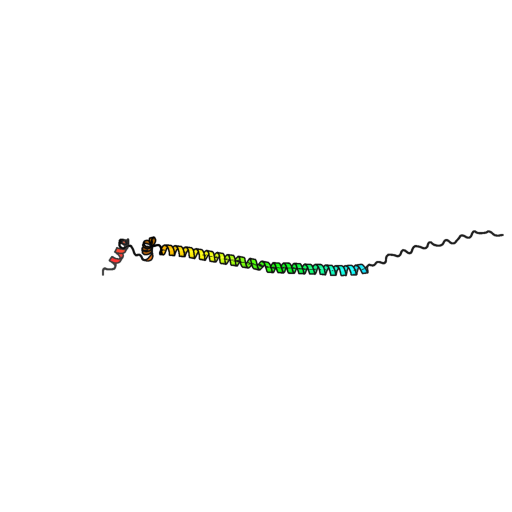449 23.381 1.00 93.81 84 GLY A O 1
ATOM 671 N N . ARG A 1 85 ? -12.139 -3.332 22.771 1.00 94.69 85 ARG A N 1
ATOM 672 C CA . ARG A 1 85 ? -11.847 -3.902 24.099 1.00 94.69 85 ARG A CA 1
ATOM 673 C C . ARG A 1 85 ? -11.800 -2.842 25.198 1.00 94.69 85 ARG A C 1
ATOM 675 O O . ARG A 1 85 ? -12.248 -3.104 26.306 1.00 94.69 85 ARG A O 1
ATOM 682 N N . VAL A 1 86 ? -11.236 -1.669 24.917 1.00 96.06 86 VAL A N 1
ATOM 683 C CA . VAL A 1 86 ? -11.172 -0.564 25.884 1.00 96.06 86 VAL A CA 1
ATOM 684 C C . VAL A 1 86 ? -12.557 0.028 26.131 1.00 96.06 86 VAL A C 1
ATOM 686 O O . VAL A 1 86 ? -12.876 0.330 27.278 1.00 96.06 86 VAL A O 1
ATOM 689 N N . ASP A 1 87 ? -13.382 0.169 25.096 1.00 94.06 87 ASP A N 1
ATOM 690 C CA . ASP A 1 87 ? -14.749 0.677 25.229 1.00 94.06 87 ASP A CA 1
ATOM 691 C C . ASP A 1 87 ? -15.628 -0.293 26.039 1.00 94.06 87 ASP A C 1
ATOM 693 O O . ASP A 1 87 ? -16.351 0.142 26.942 1.00 94.06 87 ASP A O 1
ATOM 697 N N . ASP A 1 88 ? -15.494 -1.601 25.805 1.00 93.62 88 ASP A N 1
ATOM 698 C CA . ASP A 1 88 ? -16.154 -2.645 26.599 1.00 93.62 88 ASP A CA 1
ATOM 699 C C . ASP A 1 88 ? -15.701 -2.582 28.063 1.00 93.62 88 ASP A C 1
ATOM 701 O O . ASP A 1 88 ? -16.523 -2.470 28.976 1.00 93.62 88 ASP A O 1
ATOM 705 N N . LEU A 1 89 ? -14.384 -2.550 28.299 1.00 94.06 89 LEU A N 1
ATOM 706 C CA . LEU A 1 89 ? -13.818 -2.510 29.648 1.00 94.06 89 LEU A CA 1
ATOM 707 C C . LEU A 1 89 ? -14.214 -1.233 30.396 1.00 94.06 89 LEU A C 1
ATOM 709 O O . LEU A 1 89 ? -14.481 -1.263 31.596 1.00 94.06 89 LEU A O 1
ATOM 713 N N . ARG A 1 90 ? -14.285 -0.100 29.693 1.00 91.81 90 ARG A N 1
ATOM 714 C CA . ARG A 1 90 ? -14.759 1.168 30.249 1.00 91.81 90 ARG A CA 1
ATOM 715 C C . ARG A 1 90 ? -16.237 1.092 30.609 1.00 91.81 90 ARG A C 1
ATOM 717 O O . ARG A 1 90 ? -16.617 1.612 31.652 1.00 91.81 90 ARG A O 1
ATOM 724 N N . THR A 1 91 ? -17.053 0.444 29.784 1.00 92.25 91 THR A N 1
ATOM 725 C CA . THR A 1 91 ? -18.484 0.252 30.047 1.00 92.25 91 THR A CA 1
ATOM 726 C C . THR A 1 91 ? -18.700 -0.626 31.277 1.00 92.25 91 THR A C 1
ATOM 728 O O . THR A 1 91 ? -19.466 -0.257 32.170 1.00 92.25 91 THR A O 1
ATOM 731 N N . GLU A 1 92 ? -17.977 -1.742 31.383 1.00 89.12 92 GLU A N 1
ATOM 732 C CA . GLU A 1 92 ? -18.006 -2.603 32.568 1.00 89.12 92 GLU A CA 1
ATOM 733 C C . GLU A 1 92 ? -17.489 -1.882 33.813 1.00 89.12 92 GLU A C 1
ATOM 735 O O . GLU A 1 92 ? -18.105 -1.966 34.874 1.00 89.12 92 GLU A O 1
ATOM 740 N N . PHE A 1 93 ? -16.390 -1.135 33.696 1.00 90.44 93 PHE A N 1
ATOM 741 C CA . PHE A 1 93 ? -15.853 -0.341 34.796 1.00 90.44 93 PHE A CA 1
ATOM 742 C C . PHE A 1 93 ? -16.869 0.702 35.265 1.00 90.44 93 PHE A C 1
ATOM 744 O O . PHE A 1 93 ? -17.192 0.757 36.448 1.00 90.44 93 PHE A O 1
ATOM 751 N N . SER A 1 94 ? -17.438 1.492 34.354 1.00 86.81 94 SER A N 1
ATOM 752 C CA . SER A 1 94 ? -18.460 2.481 34.695 1.00 86.81 94 SER A CA 1
ATOM 753 C C . SER A 1 94 ? -19.683 1.838 35.343 1.00 86.81 94 SER A C 1
ATOM 755 O O . SER A 1 94 ? -20.166 2.367 36.336 1.00 86.81 94 SER A O 1
ATOM 757 N N . ARG A 1 95 ? -20.138 0.678 34.856 1.00 86.12 95 ARG A N 1
ATOM 758 C CA . ARG A 1 95 ? -21.231 -0.082 35.478 1.00 86.12 95 ARG A CA 1
ATOM 759 C C . ARG A 1 95 ? -20.875 -0.529 36.898 1.00 86.12 95 ARG A C 1
ATOM 761 O O . ARG A 1 95 ? -21.680 -0.344 37.803 1.00 86.12 95 ARG A O 1
ATOM 768 N N . ASN A 1 96 ? -19.681 -1.085 37.100 1.00 84.88 96 ASN A N 1
ATOM 769 C CA . ASN A 1 96 ? -19.228 -1.601 38.396 1.00 84.88 96 ASN A CA 1
ATOM 770 C C . ASN A 1 96 ? -18.967 -0.506 39.438 1.00 84.88 96 ASN A C 1
ATOM 772 O O . ASN A 1 96 ? -19.105 -0.759 40.634 1.00 84.88 96 ASN A O 1
ATOM 776 N N . PHE A 1 97 ? -18.614 0.701 38.996 1.00 85.19 97 PHE A N 1
ATOM 777 C CA . PHE A 1 97 ? -18.355 1.850 39.865 1.00 85.19 97 PHE A CA 1
ATOM 778 C C . PHE A 1 97 ? -19.524 2.849 39.939 1.00 85.19 97 PHE A C 1
ATOM 780 O O . PHE A 1 97 ? -19.395 3.881 40.599 1.00 85.19 97 PHE A O 1
ATOM 787 N N . ASP A 1 98 ? -20.670 2.553 39.320 1.00 86.19 98 ASP A N 1
ATOM 788 C CA . ASP A 1 98 ? -21.888 3.350 39.464 1.00 86.19 98 ASP A CA 1
ATOM 789 C C . ASP A 1 98 ? -22.614 2.982 40.777 1.00 86.19 98 ASP A C 1
ATOM 791 O O . ASP A 1 98 ? -23.106 1.855 40.926 1.00 86.19 98 ASP A O 1
ATOM 795 N N . PRO A 1 99 ? -22.733 3.910 41.748 1.00 82.06 99 PRO A N 1
ATOM 796 C CA . PRO A 1 99 ? -23.406 3.636 43.015 1.00 82.06 99 PRO A CA 1
ATOM 797 C C . PRO A 1 99 ? -24.893 3.291 42.844 1.00 82.06 99 PRO A C 1
ATOM 799 O O . PRO A 1 99 ? -25.450 2.598 43.698 1.00 82.06 99 PRO A O 1
ATOM 802 N N . SER A 1 100 ? -25.540 3.719 41.754 1.00 84.06 100 SER A N 1
ATOM 803 C CA . SER A 1 100 ? -26.935 3.364 41.463 1.00 84.06 100 SER A CA 1
ATOM 804 C C . SER A 1 100 ? -27.100 1.880 41.104 1.00 84.06 100 SER A C 1
ATOM 806 O O . SER A 1 100 ? -28.104 1.264 41.465 1.00 84.06 100 SER A O 1
ATOM 808 N N . GLN A 1 101 ? -26.074 1.277 40.494 1.00 81.00 101 GLN A N 1
ATOM 809 C CA . GLN A 1 101 ? -26.017 -0.142 40.122 1.00 81.00 101 GLN A CA 1
ATOM 810 C C . GLN A 1 101 ? -25.454 -1.028 41.247 1.00 81.00 101 GLN A C 1
ATOM 812 O O . GLN A 1 101 ? -25.512 -2.254 41.181 1.00 81.00 101 GLN A O 1
ATOM 817 N N . ALA A 1 102 ? -24.943 -0.447 42.335 1.00 80.88 102 ALA A N 1
ATOM 818 C CA . ALA A 1 102 ? -24.304 -1.207 43.409 1.00 80.88 102 ALA A CA 1
ATOM 819 C C . ALA A 1 102 ? -25.232 -2.241 44.079 1.00 80.88 102 ALA A C 1
ATOM 821 O O . ALA A 1 102 ? -24.757 -3.246 44.606 1.00 80.88 102 ALA A O 1
ATOM 822 N N . ASN A 1 103 ? -26.554 -2.022 44.092 1.00 76.31 103 ASN A N 1
ATOM 823 C CA . ASN A 1 103 ? -27.510 -2.997 44.634 1.00 76.31 103 ASN A CA 1
ATOM 824 C C . ASN A 1 103 ? -27.703 -4.205 43.703 1.00 76.31 103 ASN A C 1
ATOM 826 O O . ASN A 1 103 ? -27.680 -5.336 44.190 1.00 76.31 103 ASN A O 1
ATOM 830 N N . SER A 1 104 ? -27.858 -3.977 42.393 1.00 80.06 104 SER A N 1
ATOM 831 C CA . SER A 1 104 ? -28.023 -5.045 41.396 1.00 80.06 104 SER A CA 1
ATOM 832 C C . SER A 1 104 ? -26.747 -5.876 41.269 1.00 80.06 104 SER A C 1
ATOM 834 O O . SER A 1 104 ? -26.803 -7.099 41.341 1.00 80.06 104 SER A O 1
ATOM 836 N N . ILE A 1 105 ? -25.577 -5.233 41.232 1.00 81.88 105 ILE A N 1
ATOM 837 C CA . ILE A 1 105 ? -24.275 -5.915 41.140 1.00 81.88 105 ILE A CA 1
ATOM 838 C C . ILE A 1 105 ? -23.992 -6.767 42.379 1.00 81.88 105 ILE A C 1
ATOM 840 O O . ILE A 1 105 ? -23.489 -7.882 42.272 1.00 81.88 105 ILE A O 1
ATOM 844 N N . ARG A 1 106 ? -24.362 -6.290 43.574 1.00 76.31 106 ARG A N 1
ATOM 845 C CA . ARG A 1 106 ? -24.214 -7.064 44.816 1.00 76.31 106 ARG A CA 1
ATOM 846 C C . ARG A 1 106 ? -25.096 -8.318 44.826 1.00 76.31 106 ARG A C 1
ATOM 848 O O . ARG A 1 106 ? -24.675 -9.354 45.346 1.00 76.31 106 ARG A O 1
ATOM 855 N N . GLN A 1 107 ? -26.295 -8.232 44.252 1.00 79.38 107 GLN A N 1
ATOM 856 C CA . GLN A 1 107 ? -27.174 -9.387 44.076 1.00 79.38 107 GLN A CA 1
ATOM 857 C C . GLN A 1 107 ? -26.625 -10.349 43.013 1.00 79.38 107 GLN A C 1
ATOM 859 O O . GLN A 1 107 ? -26.540 -11.542 43.284 1.00 79.38 107 GLN A O 1
ATOM 864 N N . GLU A 1 108 ? -26.183 -9.844 41.858 1.00 81.19 108 GLU A N 1
ATOM 865 C CA . GLU A 1 108 ? -25.641 -10.653 40.755 1.00 81.19 108 GLU A CA 1
ATOM 866 C C . GLU A 1 108 ? -24.325 -11.362 41.115 1.00 81.19 108 GLU A C 1
ATOM 868 O O . GLU A 1 108 ? -24.184 -12.557 40.874 1.00 81.19 108 GLU A O 1
ATOM 873 N N . GLN A 1 109 ? -23.355 -10.648 41.695 1.00 81.06 109 GLN A N 1
ATOM 874 C CA . GLN A 1 109 ? -22.002 -11.176 41.918 1.00 81.06 109 GLN A CA 1
ATOM 875 C C . GLN A 1 109 ? -21.807 -11.828 43.286 1.00 81.06 109 GLN A C 1
ATOM 877 O O . GLN A 1 109 ? -20.986 -12.729 43.428 1.00 81.06 109 GLN A O 1
ATOM 882 N N . SER A 1 110 ? -22.499 -11.348 44.322 1.00 81.00 110 SER A N 1
ATOM 883 C CA . SER A 1 110 ? -22.304 -11.831 45.699 1.00 81.00 110 SER A CA 1
ATOM 884 C C . SER A 1 110 ? -23.511 -12.571 46.264 1.00 81.00 110 SER A C 1
ATOM 886 O O . SER A 1 110 ? -23.443 -13.010 47.411 1.00 81.00 110 SER A O 1
ATOM 888 N N . TYR A 1 111 ? -24.618 -12.675 45.516 1.00 76.38 111 TYR A N 1
ATOM 889 C CA . TYR A 1 111 ? -25.888 -13.234 45.998 1.00 76.38 111 TYR A CA 1
ATOM 890 C C . TYR A 1 111 ? -26.341 -12.615 47.337 1.00 76.38 111 TYR A C 1
ATOM 892 O O . TYR A 1 111 ? -26.948 -13.260 48.193 1.00 76.38 111 TYR A O 1
ATOM 900 N N . ARG A 1 112 ? -25.988 -11.340 47.556 1.00 75.25 112 ARG A N 1
ATOM 901 C CA . ARG A 1 112 ? -26.271 -10.599 48.789 1.00 75.25 112 ARG A CA 1
ATOM 902 C C . ARG A 1 112 ? -27.394 -9.608 48.533 1.00 75.25 112 ARG A C 1
ATOM 904 O O . ARG A 1 112 ? -27.218 -8.617 47.826 1.00 75.25 112 ARG A O 1
ATOM 911 N N . PHE A 1 113 ? -28.535 -9.871 49.152 1.00 77.00 113 PHE A N 1
ATOM 912 C CA . PHE A 1 113 ? -29.720 -9.025 49.077 1.00 77.00 113 PHE A CA 1
ATOM 913 C C . PHE A 1 113 ? -29.653 -7.879 50.097 1.00 77.00 113 PHE A C 1
ATOM 915 O O . PHE A 1 113 ? -28.808 -7.865 50.997 1.00 77.00 113 PHE A O 1
ATOM 922 N N . ALA A 1 114 ? -30.509 -6.868 49.929 1.00 78.88 114 ALA A N 1
ATOM 923 C CA . ALA A 1 114 ? -30.636 -5.807 50.922 1.00 78.88 114 ALA A CA 1
ATOM 924 C C . ALA A 1 114 ? -31.143 -6.391 52.257 1.00 78.88 114 ALA A C 1
ATOM 926 O O . ALA A 1 114 ? -31.904 -7.357 52.228 1.00 78.88 114 ALA A O 1
ATOM 927 N N . PRO A 1 115 ? -30.803 -5.796 53.417 1.00 75.38 115 PRO A N 1
ATOM 928 C CA . PRO A 1 115 ? -31.241 -6.304 54.724 1.00 75.38 115 PRO A CA 1
ATOM 929 C C . PRO A 1 115 ? -32.766 -6.429 54.872 1.00 75.38 115 PRO A C 1
ATOM 931 O O . PRO A 1 115 ? -33.245 -7.190 55.702 1.00 75.38 115 PRO A O 1
ATOM 934 N N . SER A 1 116 ? -33.528 -5.677 54.073 1.00 79.69 116 SER A N 1
ATOM 935 C CA . SER A 1 116 ? -34.992 -5.677 54.043 1.00 79.69 116 SER A CA 1
ATOM 936 C C . SER A 1 116 ? -35.614 -6.704 53.085 1.00 79.69 116 SER A C 1
ATOM 938 O O . SER A 1 116 ? -36.836 -6.737 52.960 1.00 79.69 116 SER A O 1
ATOM 940 N N . GLN A 1 117 ? -34.818 -7.519 52.384 1.00 75.19 117 GLN A N 1
ATOM 941 C CA . GLN A 1 117 ? -35.294 -8.485 51.387 1.00 75.19 117 GLN A CA 1
ATOM 942 C C . GLN A 1 117 ? 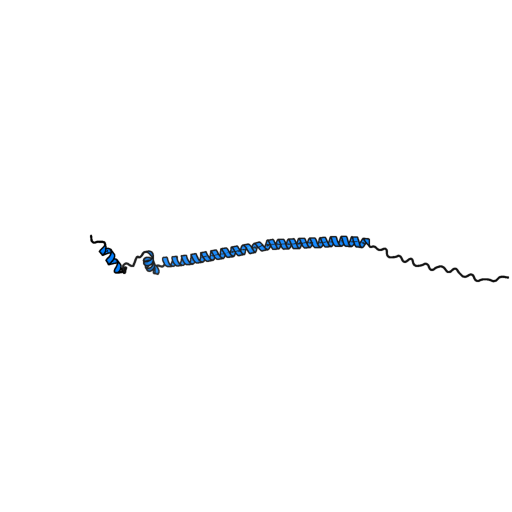-34.934 -9.919 51.797 1.00 75.19 117 GLN A C 1
ATOM 944 O O . GLN A 1 117 ? -33.789 -10.208 52.139 1.00 75.19 117 GLN A O 1
ATOM 949 N N . LEU A 1 118 ? -35.915 -10.825 51.737 1.00 75.94 118 LEU A N 1
ATOM 950 C CA . LEU A 1 118 ? -35.747 -12.250 52.033 1.00 75.94 118 LEU A CA 1
ATOM 951 C C . LEU A 1 118 ? -35.619 -13.047 50.724 1.00 75.94 118 LEU A C 1
ATOM 953 O O . LEU A 1 118 ? -36.506 -12.939 49.874 1.00 75.94 118 LEU A O 1
ATOM 957 N N . PRO A 1 119 ? -34.556 -13.851 50.541 1.00 72.94 119 PRO A N 1
ATOM 958 C CA . PRO A 1 119 ? -34.444 -14.726 49.381 1.00 72.94 119 PRO A CA 1
ATOM 959 C C . PRO A 1 119 ? -35.477 -15.859 49.474 1.00 72.94 119 PRO A C 1
ATOM 961 O O . PRO A 1 119 ? -35.524 -16.585 50.466 1.00 72.94 119 PRO A O 1
ATOM 964 N N . VAL A 1 120 ? -36.293 -16.028 48.430 1.00 79.06 120 VAL A N 1
ATOM 965 C CA . VAL A 1 120 ? -37.256 -17.133 48.311 1.00 79.06 120 VAL A CA 1
ATOM 966 C C . VAL A 1 120 ? -36.721 -18.133 47.293 1.00 79.06 120 VAL A C 1
ATOM 968 O O . VAL A 1 120 ? -36.585 -17.810 46.116 1.00 79.06 120 VAL A O 1
ATOM 971 N N . VAL A 1 121 ? -36.420 -19.352 47.743 1.00 78.81 121 VAL A N 1
ATOM 972 C CA . VAL A 1 121 ? -36.042 -20.471 46.870 1.00 78.81 121 VAL A CA 1
ATOM 973 C C . VAL A 1 121 ? -37.240 -21.406 46.760 1.00 78.81 121 VAL A C 1
ATOM 975 O O . VAL A 1 121 ? -37.674 -21.990 47.752 1.00 78.81 121 VAL A O 1
ATOM 978 N N . LEU A 1 122 ? -37.789 -21.535 45.553 1.00 82.50 122 LEU A N 1
ATOM 979 C CA . LEU A 1 122 ? -38.847 -22.498 45.260 1.00 82.50 122 LEU A CA 1
ATOM 980 C C . LEU A 1 122 ? -38.206 -23.880 45.105 1.00 82.50 122 LEU A C 1
ATOM 982 O O . LEU A 1 122 ? -37.429 -24.109 44.182 1.00 82.50 122 LEU A O 1
ATOM 986 N N . ILE A 1 123 ? -38.505 -24.786 46.033 1.00 81.25 123 ILE A N 1
ATOM 987 C CA . ILE A 1 123 ? -38.048 -26.176 45.980 1.00 81.25 123 ILE A CA 1
ATOM 988 C C . ILE A 1 123 ? -39.202 -27.000 45.414 1.00 81.25 123 ILE A C 1
ATOM 990 O O . ILE A 1 123 ? -40.298 -26.977 45.977 1.00 81.25 123 ILE A O 1
ATOM 994 N N . ASN A 1 124 ? -38.964 -27.713 44.310 1.00 78.56 124 ASN A N 1
ATOM 995 C CA . ASN A 1 124 ? -39.958 -28.628 43.754 1.00 78.56 124 ASN A CA 1
ATOM 996 C C . ASN A 1 124 ? -40.265 -29.740 44.775 1.00 78.56 124 ASN A C 1
ATOM 998 O O . ASN A 1 124 ? -39.334 -30.297 45.367 1.00 78.56 124 ASN A O 1
ATOM 1002 N N . PRO A 1 125 ? -41.549 -30.055 45.015 1.00 69.19 125 PRO A N 1
ATOM 1003 C CA . PRO A 1 125 ? -41.953 -30.999 46.056 1.00 69.19 125 PRO A CA 1
ATOM 1004 C C . PRO A 1 125 ? -41.438 -32.424 45.811 1.00 69.19 125 PRO A C 1
ATOM 1006 O O . PRO A 1 125 ? -41.184 -33.136 46.779 1.00 69.19 125 PRO A O 1
ATOM 1009 N N . ASP A 1 126 ? -41.174 -32.795 44.556 1.00 65.25 126 ASP A N 1
ATOM 1010 C CA . ASP A 1 126 ? -40.768 -34.151 44.159 1.00 65.25 126 ASP A CA 1
ATOM 1011 C C . ASP A 1 126 ? -39.424 -34.606 44.773 1.00 65.25 126 ASP A C 1
ATOM 1013 O O . ASP A 1 126 ? -39.145 -35.801 44.876 1.00 65.25 126 ASP A O 1
ATOM 1017 N N . THR A 1 127 ? -38.588 -33.674 45.247 1.00 59.12 127 THR A N 1
ATOM 1018 C CA . THR A 1 127 ? -37.298 -34.000 45.881 1.00 59.12 127 THR A CA 1
ATOM 1019 C C . THR A 1 127 ? -37.434 -34.343 47.370 1.00 59.12 127 THR A C 1
ATOM 1021 O O . THR A 1 127 ? -36.580 -35.040 47.918 1.00 59.12 127 THR A O 1
ATOM 1024 N N . LYS A 1 128 ? -38.505 -33.902 48.050 1.00 56.53 128 LYS A N 1
ATOM 1025 C CA . LYS A 1 128 ? -38.668 -34.142 49.499 1.00 56.53 128 LYS A CA 1
ATOM 1026 C C . LYS A 1 128 ? -39.038 -35.584 49.840 1.00 56.53 128 LYS A C 1
ATOM 1028 O O . LYS A 1 128 ? -38.711 -36.043 50.934 1.00 56.53 128 LYS A O 1
ATOM 1033 N N . ASP A 1 129 ? -39.638 -36.307 48.903 1.00 55.81 129 ASP A N 1
ATOM 1034 C CA . ASP A 1 129 ? -40.035 -37.701 49.114 1.00 55.81 129 ASP A CA 1
ATOM 1035 C C . ASP A 1 129 ? -38.866 -38.682 48.911 1.00 55.81 129 ASP A C 1
ATOM 1037 O O . ASP A 1 129 ? -38.849 -39.765 49.496 1.00 55.81 129 ASP A O 1
ATOM 1041 N N . THR A 1 130 ? -37.823 -38.274 48.179 1.00 53.91 130 THR A N 1
ATOM 1042 C CA . THR A 1 130 ? -36.641 -39.118 47.923 1.00 53.91 130 THR A CA 1
ATOM 1043 C C . THR A 1 130 ? -35.671 -39.153 49.116 1.00 53.91 130 THR A C 1
ATOM 1045 O O . THR A 1 130 ? -35.032 -40.172 49.370 1.00 53.91 130 THR A O 1
ATOM 1048 N N . GLU A 1 131 ? -35.581 -38.080 49.909 1.00 54.41 131 GLU A N 1
ATOM 1049 C CA . GLU A 1 131 ? -34.673 -38.015 51.071 1.00 54.41 131 GLU A CA 1
ATOM 1050 C C . GLU A 1 131 ? -35.297 -38.608 52.352 1.00 54.41 131 GLU A C 1
ATOM 1052 O O . GLU A 1 131 ? -34.604 -39.174 53.203 1.00 54.41 131 GLU A O 1
ATOM 1057 N N . ARG A 1 132 ? -36.634 -38.568 52.466 1.00 53.69 132 ARG A N 1
ATOM 1058 C CA . ARG A 1 132 ? -37.377 -39.168 53.589 1.00 53.69 132 ARG A CA 1
ATOM 1059 C C . ARG A 1 132 ? -37.464 -40.693 53.503 1.00 53.69 132 ARG A C 1
ATOM 1061 O O . ARG A 1 132 ? -37.555 -41.350 54.534 1.00 53.69 132 ARG A O 1
ATOM 1068 N N . SER A 1 133 ? -37.380 -41.258 52.297 1.00 53.88 133 SER A N 1
ATOM 1069 C CA . SER A 1 133 ? -37.401 -42.712 52.093 1.00 53.88 133 SER A CA 1
ATOM 1070 C C . SER A 1 133 ? -36.053 -43.402 52.367 1.00 53.88 133 SER A C 1
ATOM 1072 O O . SER A 1 133 ? -36.037 -44.614 52.542 1.00 53.88 133 SER A O 1
ATOM 1074 N N . ASN A 1 134 ? -34.941 -42.656 52.444 1.00 52.47 134 ASN A N 1
ATOM 1075 C CA . ASN A 1 134 ? -33.589 -43.193 52.689 1.00 52.47 134 ASN A CA 1
ATOM 1076 C C . ASN A 1 134 ? -33.096 -43.013 54.142 1.00 52.47 134 ASN A C 1
ATOM 1078 O O . ASN A 1 134 ? -31.942 -43.309 54.442 1.00 52.47 134 ASN A O 1
ATOM 1082 N N . SER A 1 135 ? -33.945 -42.512 55.045 1.00 50.06 135 SER A N 1
ATOM 1083 C CA . SER A 1 135 ? -33.604 -42.213 56.448 1.00 50.06 135 SER A CA 1
ATOM 1084 C C . SER A 1 135 ? -34.497 -42.933 57.467 1.00 50.06 135 SER A C 1
ATOM 1086 O O . SER A 1 135 ? -34.678 -42.455 58.586 1.00 50.06 135 SER A O 1
ATOM 1088 N N . THR A 1 136 ? -35.024 -44.107 57.107 1.00 41.81 136 THR A N 1
ATOM 1089 C CA . THR A 1 136 ? -35.676 -45.014 58.067 1.00 41.81 136 THR A CA 1
ATOM 1090 C C . THR A 1 136 ? -34.973 -46.381 58.010 1.00 41.81 136 THR A C 1
ATOM 1092 O O . THR A 1 136 ? -34.851 -46.906 56.903 1.00 41.81 136 THR A O 1
ATOM 1095 N N . 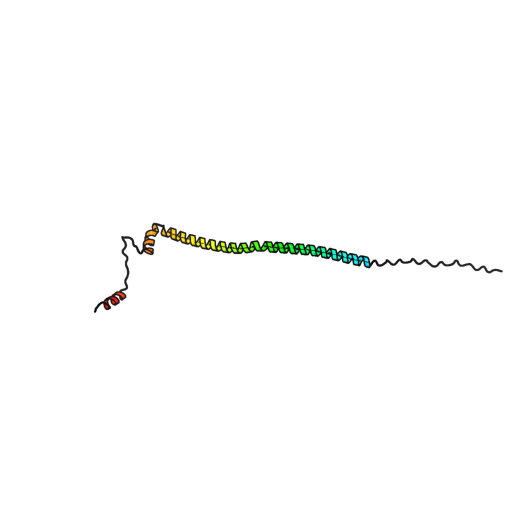PRO A 1 137 ? -34.439 -46.906 59.134 1.00 50.06 137 PRO A N 1
ATOM 1096 C CA . PRO A 1 137 ? -33.759 -48.205 59.195 1.00 50.06 137 PRO A CA 1
ATOM 1097 C C . PRO A 1 137 ? -34.710 -49.395 59.021 1.00 50.06 137 PRO A C 1
ATOM 1099 O O . PRO A 1 137 ? -35.918 -49.241 59.316 1.00 50.06 137 PRO A O 1
#